Protein AF-A0A7X3U2N2-F1 (afdb_monomer_lite)

pLDDT: mean 91.54, std 10.05, range [44.81, 98.38]

Sequence (83 aa):
MITFDDIYHVGIIVPNMEDAMDELGRRFGCGWRDPSTATVRVRDEGGDRILSPRVTFCDKSTPIALELIEAIPGTVWHVGERS

Foldseek 3Di:
DDDQLNDQEAEDEDQDDVVCQVVVCVVQVFHKDDWDWDWDWDQDPVGIDIDTWTKIWTDPVHSHTYMYTYADPPDPSHDDDDD

Radius of gyration: 13.95 Å; chains: 1; bounding box: 31×24×38 Å

Secondary structure (DSSP, 8-state):
---GGG---EEEEES-HHHHHHHHHHHHT--BPPPEE--EEEEETTEEEEE--EEEEB-TT-SS-EEEEE--TTSTT---S--

Structure (mmCIF, N/CA/C/O backbone):
data_AF-A0A7X3U2N2-F1
#
_entry.id   AF-A0A7X3U2N2-F1
#
loop_
_atom_site.group_PDB
_atom_site.id
_atom_site.type_symbol
_atom_site.label_atom_id
_atom_site.label_alt_id
_atom_site.label_comp_id
_atom_site.label_asym_id
_atom_site.label_entity_id
_atom_site.label_seq_id
_atom_site.pdbx_PDB_ins_code
_atom_site.Cartn_x
_atom_site.Cartn_y
_atom_site.Cartn_z
_atom_site.occupancy
_atom_site.B_iso_or_equiv
_atom_site.auth_seq_id
_atom_site.auth_comp_id
_atom_site.auth_asym_id
_atom_site.auth_atom_id
_atom_site.pdbx_PDB_model_num
ATOM 1 N N . MET A 1 1 ? -8.908 13.212 -24.297 1.00 83.62 1 MET A N 1
ATOM 2 C CA . MET A 1 1 ? -9.448 11.851 -24.091 1.00 83.62 1 MET A CA 1
ATOM 3 C C . MET A 1 1 ? -8.555 11.203 -23.052 1.00 83.62 1 MET A C 1
ATOM 5 O O . MET A 1 1 ? -7.354 11.340 -23.215 1.00 83.62 1 MET A O 1
ATOM 9 N N . ILE A 1 2 ? -9.118 10.623 -21.989 1.00 89.50 2 ILE A N 1
ATOM 10 C CA . ILE A 1 2 ? -8.346 9.943 -20.933 1.00 89.50 2 ILE A CA 1
ATOM 11 C C . ILE A 1 2 ? -8.008 8.526 -21.412 1.00 89.50 2 ILE A C 1
ATOM 13 O O . ILE A 1 2 ? -8.857 7.857 -22.002 1.00 89.50 2 ILE A O 1
ATOM 17 N N . THR A 1 3 ? -6.776 8.103 -21.171 1.00 89.69 3 THR A N 1
ATOM 18 C CA . THR A 1 3 ? -6.181 6.808 -21.506 1.00 89.69 3 THR A CA 1
ATOM 19 C C . THR A 1 3 ? -5.751 6.074 -20.234 1.00 89.69 3 THR A C 1
ATOM 21 O O . THR A 1 3 ? -5.847 6.611 -19.132 1.00 89.69 3 THR A O 1
ATOM 24 N N . PHE A 1 4 ? -5.297 4.826 -20.365 1.00 83.75 4 PHE A N 1
ATOM 25 C CA . PHE A 1 4 ? -4.825 4.053 -19.213 1.00 83.75 4 PHE A CA 1
ATOM 26 C C . PHE A 1 4 ? -3.572 4.672 -18.570 1.00 83.75 4 PHE A C 1
ATOM 28 O O . PHE A 1 4 ? -3.447 4.660 -17.350 1.00 83.75 4 PHE A O 1
ATOM 35 N N . ASP A 1 5 ? -2.711 5.297 -19.376 1.00 84.75 5 ASP A N 1
ATOM 36 C CA . ASP A 1 5 ? -1.474 5.945 -18.920 1.00 84.75 5 ASP A CA 1
ATOM 37 C C . ASP A 1 5 ? -1.737 7.228 -18.109 1.00 84.75 5 ASP A C 1
ATOM 39 O O . ASP A 1 5 ? -0.849 7.724 -17.419 1.00 84.75 5 ASP A O 1
ATOM 43 N N . ASP A 1 6 ? -2.964 7.758 -18.155 1.00 88.00 6 ASP A N 1
ATOM 44 C CA . ASP A 1 6 ? -3.384 8.902 -17.341 1.00 88.00 6 ASP A CA 1
ATOM 45 C C . ASP A 1 6 ? -3.759 8.494 -15.897 1.00 88.00 6 ASP A C 1
ATOM 47 O O . ASP A 1 6 ? -4.028 9.358 -15.056 1.00 88.00 6 ASP A O 1
ATOM 51 N N . ILE A 1 7 ? -3.796 7.190 -15.579 1.00 88.62 7 ILE A N 1
ATOM 52 C CA . ILE A 1 7 ? -4.019 6.699 -14.213 1.00 88.62 7 ILE A CA 1
ATOM 53 C C . ILE A 1 7 ? -2.773 6.980 -13.369 1.00 88.62 7 ILE A C 1
ATOM 55 O O . ILE A 1 7 ? -1.711 6.410 -13.596 1.00 88.62 7 ILE A O 1
ATOM 59 N N . TYR A 1 8 ? -2.923 7.811 -12.334 1.00 88.50 8 TYR A N 1
ATOM 60 C CA . TYR A 1 8 ? -1.818 8.112 -11.421 1.00 88.50 8 TYR A CA 1
ATOM 61 C C . TYR A 1 8 ? -1.420 6.910 -10.547 1.00 88.50 8 TYR A C 1
ATOM 63 O O . TYR A 1 8 ? -0.230 6.663 -10.385 1.00 88.50 8 TYR A O 1
ATOM 71 N N . HIS A 1 9 ? -2.392 6.187 -9.973 1.00 93.31 9 HIS A N 1
ATOM 72 C CA . HIS A 1 9 ? -2.234 4.838 -9.408 1.00 93.31 9 HIS A CA 1
ATOM 73 C C . HIS A 1 9 ? -3.592 4.202 -9.066 1.00 93.31 9 HIS A C 1
ATOM 75 O O . HIS A 1 9 ? -4.617 4.883 -9.009 1.00 93.31 9 HIS A O 1
ATOM 81 N N . VAL A 1 10 ? -3.576 2.896 -8.791 1.00 93.94 10 VAL A N 1
ATOM 82 C CA . VAL A 1 10 ? -4.663 2.124 -8.180 1.00 93.94 10 VAL A CA 1
ATOM 83 C C . VAL A 1 10 ? -4.184 1.572 -6.839 1.00 93.94 10 VAL A C 1
ATOM 85 O O . VAL A 1 10 ? -3.208 0.827 -6.796 1.00 93.94 10 VAL A O 1
ATOM 88 N N . GLY A 1 11 ? -4.881 1.927 -5.758 1.00 95.12 11 GLY A N 1
ATOM 89 C CA . GLY A 1 11 ? -4.612 1.421 -4.411 1.00 95.12 11 GLY A CA 1
ATOM 90 C C . GLY A 1 11 ? -5.343 0.113 -4.112 1.00 95.12 11 GLY A C 1
ATOM 91 O O . GLY A 1 11 ? -6.535 -0.015 -4.395 1.00 95.12 11 GLY A O 1
ATOM 92 N N . ILE A 1 12 ? -4.637 -0.850 -3.519 1.00 95.69 12 ILE A N 1
ATOM 93 C CA . ILE A 1 12 ? -5.164 -2.158 -3.116 1.00 95.69 12 ILE A CA 1
ATOM 94 C C . ILE A 1 12 ? -4.866 -2.370 -1.628 1.00 95.69 12 ILE A C 1
ATOM 96 O O . ILE A 1 12 ? -3.709 -2.334 -1.211 1.00 95.69 12 ILE A O 1
ATOM 100 N N . ILE A 1 13 ? -5.909 -2.619 -0.829 1.00 96.25 13 ILE A N 1
ATOM 101 C CA . ILE A 1 13 ? -5.742 -3.041 0.567 1.00 96.25 13 ILE A CA 1
ATOM 102 C C . ILE A 1 13 ? -5.332 -4.516 0.586 1.00 96.25 13 ILE A C 1
ATOM 104 O O . ILE A 1 13 ? -6.030 -5.352 0.011 1.00 96.25 13 ILE A O 1
ATOM 108 N N . VAL A 1 14 ? -4.222 -4.838 1.247 1.00 96.69 14 VAL A N 1
ATOM 109 C CA . VAL A 1 14 ? -3.645 -6.190 1.277 1.00 96.69 14 VAL A CA 1
ATOM 110 C C . VAL A 1 14 ? -3.466 -6.692 2.712 1.00 96.69 14 VAL A C 1
ATOM 112 O O . VAL A 1 14 ? -3.187 -5.892 3.604 1.00 96.69 14 VAL A O 1
ATOM 115 N N . PRO A 1 15 ? -3.628 -8.002 2.975 1.00 95.38 15 PRO A N 1
ATOM 116 C CA . PRO A 1 15 ? -3.545 -8.545 4.334 1.00 95.38 15 PRO A CA 1
ATOM 117 C C . PRO A 1 15 ? -2.120 -8.565 4.888 1.00 95.38 15 PRO A C 1
ATOM 119 O O . PRO A 1 15 ? -1.935 -8.385 6.088 1.00 95.38 15 PRO A O 1
ATOM 122 N N . ASN A 1 16 ? -1.136 -8.788 4.019 1.00 96.25 16 ASN A N 1
ATOM 123 C CA . ASN A 1 16 ? 0.278 -8.756 4.345 1.00 96.25 16 ASN A CA 1
ATOM 124 C C . ASN A 1 16 ? 1.041 -8.091 3.195 1.00 96.25 16 ASN A C 1
ATOM 126 O O . ASN A 1 16 ? 0.801 -8.404 2.026 1.00 96.25 16 ASN A O 1
ATOM 130 N N . MET A 1 17 ? 1.921 -7.149 3.532 1.00 97.75 17 MET A N 1
ATOM 131 C CA . MET A 1 17 ? 2.667 -6.360 2.553 1.00 97.75 17 MET A CA 1
ATOM 132 C C . MET A 1 17 ? 3.620 -7.226 1.722 1.00 97.75 17 MET A C 1
ATOM 134 O O . MET A 1 17 ? 3.619 -7.143 0.497 1.00 97.75 17 MET A O 1
ATOM 138 N N . GLU A 1 18 ? 4.423 -8.058 2.379 1.00 98.12 18 GLU A N 1
ATOM 139 C CA . GLU A 1 18 ? 5.466 -8.859 1.741 1.00 98.12 18 GLU A CA 1
ATOM 140 C C . GLU A 1 18 ? 4.881 -9.908 0.788 1.00 98.12 18 GLU A C 1
ATOM 142 O O . GLU A 1 18 ? 5.295 -9.981 -0.371 1.00 98.12 18 GLU A O 1
ATOM 147 N N . ASP A 1 19 ? 3.875 -10.659 1.241 1.00 98.06 19 ASP A N 1
ATOM 148 C CA . ASP A 1 19 ? 3.192 -11.676 0.437 1.00 98.06 19 ASP A CA 1
ATOM 149 C C . ASP A 1 19 ? 2.530 -11.052 -0.800 1.00 98.06 19 ASP A C 1
ATOM 151 O O . ASP A 1 19 ? 2.602 -11.594 -1.905 1.00 98.06 19 ASP A O 1
ATOM 155 N N . ALA A 1 20 ? 1.913 -9.876 -0.638 1.00 97.44 20 ALA A N 1
ATOM 156 C CA . ALA A 1 20 ? 1.281 -9.171 -1.745 1.00 97.44 20 ALA A CA 1
ATOM 157 C C . ALA A 1 20 ? 2.303 -8.604 -2.738 1.00 97.44 20 ALA A C 1
ATOM 159 O O . ALA A 1 20 ? 2.070 -8.668 -3.946 1.00 97.44 20 ALA A O 1
ATOM 160 N N . MET A 1 21 ? 3.432 -8.075 -2.257 1.00 97.94 21 MET A N 1
ATOM 161 C CA . MET A 1 21 ? 4.526 -7.638 -3.125 1.00 97.94 21 MET A CA 1
ATOM 162 C C . MET A 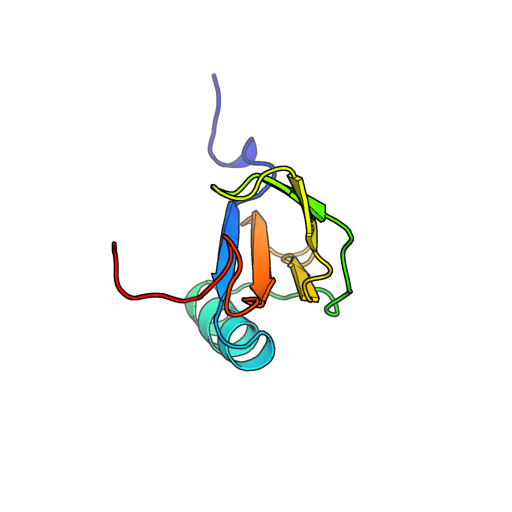1 21 ? 5.062 -8.807 -3.963 1.00 97.94 21 MET A C 1
ATOM 164 O O . MET A 1 21 ? 5.232 -8.645 -5.174 1.00 97.94 21 MET A O 1
ATOM 168 N N . ASP A 1 22 ? 5.278 -9.981 -3.362 1.00 98.19 22 ASP A N 1
ATOM 169 C CA . ASP A 1 22 ? 5.733 -11.175 -4.087 1.00 98.19 22 ASP A CA 1
ATOM 170 C C . ASP A 1 22 ? 4.687 -11.656 -5.107 1.00 98.19 22 ASP A C 1
ATOM 172 O O . ASP A 1 22 ? 4.971 -11.800 -6.301 1.00 98.19 22 ASP A O 1
ATOM 176 N N . GLU A 1 23 ? 3.439 -11.844 -4.672 1.00 97.50 23 GLU A N 1
ATOM 177 C CA . GLU A 1 23 ? 2.386 -12.369 -5.535 1.00 97.50 23 GLU A CA 1
ATOM 178 C C . GLU A 1 23 ? 2.063 -11.428 -6.701 1.00 97.50 23 GLU A C 1
ATOM 180 O O . GLU A 1 23 ? 2.052 -11.855 -7.863 1.00 97.50 23 GLU A O 1
ATOM 185 N N . LEU A 1 24 ? 1.772 -10.160 -6.406 1.00 95.81 24 LEU A N 1
ATOM 186 C CA . LEU A 1 24 ? 1.362 -9.185 -7.415 1.00 95.81 24 LEU A CA 1
ATOM 187 C C . LEU A 1 24 ? 2.554 -8.788 -8.290 1.00 95.81 24 LEU A C 1
ATOM 189 O O . LEU A 1 24 ? 2.384 -8.668 -9.503 1.00 95.81 24 LEU A O 1
ATOM 193 N N . GLY A 1 25 ? 3.757 -8.703 -7.710 1.00 95.56 25 GLY A N 1
ATOM 194 C CA . GLY A 1 25 ? 5.008 -8.517 -8.447 1.00 95.56 25 GLY A CA 1
ATOM 195 C C . GLY A 1 25 ? 5.200 -9.590 -9.513 1.00 95.56 25 GLY A C 1
ATOM 196 O O . GLY A 1 25 ? 5.340 -9.290 -10.700 1.00 95.56 25 GLY A O 1
ATOM 197 N N . ARG A 1 26 ? 5.096 -10.863 -9.119 1.00 96.62 26 ARG A N 1
ATOM 198 C CA . ARG A 1 26 ? 5.227 -12.002 -10.036 1.00 96.62 26 ARG A CA 1
ATOM 199 C C . ARG A 1 26 ? 4.110 -12.066 -11.080 1.00 96.62 26 ARG A C 1
ATOM 201 O O . ARG A 1 26 ? 4.377 -12.423 -12.225 1.00 96.62 26 ARG A O 1
ATOM 208 N N . ARG A 1 27 ? 2.859 -11.778 -10.706 1.00 95.38 27 ARG A N 1
ATOM 209 C CA . ARG A 1 27 ? 1.701 -11.888 -11.617 1.00 95.38 27 ARG A CA 1
ATOM 210 C C . ARG A 1 27 ? 1.623 -10.751 -12.631 1.00 95.38 27 ARG A C 1
ATOM 212 O O . ARG A 1 27 ? 1.207 -10.996 -13.761 1.00 95.38 27 ARG A O 1
ATOM 219 N N . PHE A 1 28 ? 1.996 -9.538 -12.234 1.00 92.31 28 PHE A N 1
ATOM 220 C CA . PHE A 1 28 ? 1.887 -8.346 -13.077 1.00 92.31 28 PHE A CA 1
ATOM 221 C C . PHE A 1 28 ? 3.224 -7.870 -13.647 1.00 92.31 28 PHE A C 1
ATOM 223 O O . PHE A 1 28 ? 3.240 -6.922 -14.428 1.00 92.31 28 PHE A O 1
ATOM 230 N N . GLY A 1 29 ? 4.330 -8.533 -13.301 1.00 92.75 29 GLY A N 1
ATOM 231 C CA . GLY A 1 29 ? 5.659 -8.166 -13.780 1.00 92.75 29 GLY A CA 1
ATOM 232 C C . GLY A 1 29 ? 6.091 -6.786 -13.287 1.00 92.75 29 GLY A C 1
ATOM 233 O O . GLY A 1 29 ? 6.714 -6.045 -14.044 1.00 92.75 29 GLY A O 1
ATOM 234 N N . CYS A 1 30 ? 5.724 -6.428 -12.054 1.00 92.56 30 CYS A N 1
ATOM 235 C CA . CYS A 1 30 ? 6.080 -5.153 -11.441 1.00 92.56 30 CYS A CA 1
ATOM 236 C C . CYS A 1 30 ? 7.151 -5.311 -10.361 1.00 92.56 30 CYS A C 1
ATOM 238 O O . CYS A 1 30 ? 7.212 -6.318 -9.654 1.00 92.56 30 CYS A O 1
ATOM 240 N N . GLY A 1 31 ? 7.989 -4.285 -10.239 1.00 95.00 31 GLY A N 1
ATOM 241 C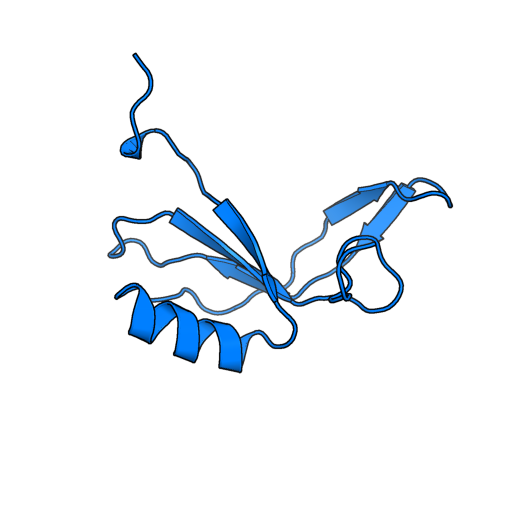 CA . GLY A 1 31 ? 8.873 -4.097 -9.096 1.00 95.00 31 GLY A CA 1
ATOM 242 C C . GLY A 1 31 ? 8.291 -3.078 -8.121 1.00 95.00 31 GLY A C 1
ATOM 243 O O . GLY A 1 31 ? 7.380 -2.316 -8.460 1.00 95.00 31 GLY A O 1
ATOM 244 N N . TRP A 1 32 ? 8.812 -3.059 -6.898 1.00 97.25 32 TRP A N 1
ATOM 245 C CA . TRP A 1 32 ? 8.283 -2.253 -5.800 1.00 97.25 32 TRP A CA 1
ATOM 246 C C . TRP A 1 32 ? 9.346 -1.336 -5.214 1.00 97.25 32 TRP A C 1
ATOM 248 O O . TRP A 1 32 ? 10.535 -1.652 -5.204 1.00 97.25 32 TRP A O 1
ATOM 258 N N . ARG A 1 33 ? 8.899 -0.208 -4.665 1.00 97.75 33 ARG A N 1
ATOM 259 C CA . ARG A 1 33 ? 9.715 0.586 -3.744 1.00 97.75 33 ARG A CA 1
ATOM 260 C C . ARG A 1 33 ? 9.761 -0.081 -2.367 1.00 97.75 33 ARG A C 1
ATOM 262 O O . ARG A 1 33 ? 8.903 -0.902 -2.036 1.00 97.75 33 ARG A O 1
ATOM 269 N N . ASP A 1 34 ? 10.725 0.323 -1.545 1.00 97.88 34 ASP A N 1
ATOM 270 C CA . ASP A 1 34 ? 10.732 -0.071 -0.136 1.00 97.88 34 ASP A CA 1
ATOM 271 C C . ASP A 1 34 ? 9.443 0.418 0.548 1.00 97.88 34 ASP A C 1
ATOM 273 O O . ASP A 1 34 ? 9.075 1.592 0.386 1.00 97.88 34 ASP A O 1
ATOM 277 N N . PRO A 1 35 ? 8.741 -0.447 1.304 1.00 98.19 35 PRO A N 1
ATOM 278 C CA . PRO A 1 35 ? 7.567 -0.030 2.050 1.00 98.19 35 PRO A CA 1
ATOM 279 C C . PRO A 1 35 ? 7.890 1.079 3.052 1.00 98.19 35 PRO A C 1
ATOM 281 O O . PRO A 1 35 ? 8.938 1.090 3.696 1.00 98.19 35 PRO A O 1
ATOM 284 N N . SER A 1 36 ? 6.944 1.994 3.228 1.00 98.19 36 SER A N 1
ATOM 285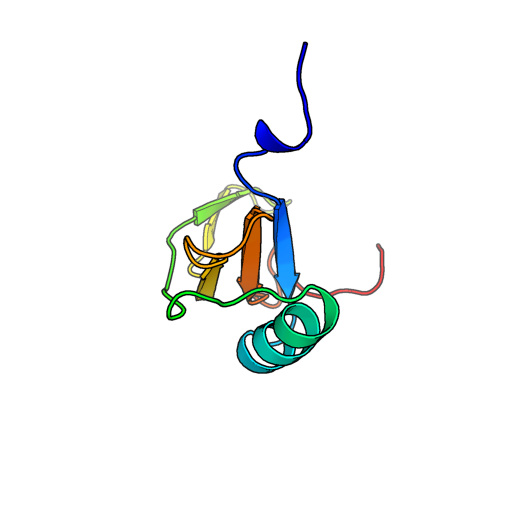 C CA . SER A 1 36 ? 7.041 3.119 4.158 1.00 98.19 36 SER A CA 1
ATOM 286 C C . SER A 1 36 ? 5.747 3.272 4.950 1.00 98.19 36 SER A C 1
ATOM 288 O O . SER A 1 36 ? 4.711 2.742 4.558 1.00 98.19 36 SER A O 1
ATOM 290 N N . THR A 1 37 ? 5.782 3.987 6.070 1.00 98.19 37 THR A N 1
ATOM 291 C CA . THR A 1 37 ? 4.567 4.291 6.836 1.00 98.19 37 THR A CA 1
ATOM 292 C C . THR A 1 37 ? 3.968 5.607 6.354 1.00 98.19 37 THR A C 1
ATOM 294 O O . THR A 1 37 ? 4.650 6.633 6.349 1.00 98.19 37 THR A O 1
ATOM 297 N N . ALA A 1 38 ? 2.691 5.591 5.980 1.00 96.62 38 ALA A N 1
ATOM 298 C CA . ALA A 1 38 ? 1.939 6.797 5.640 1.00 96.62 38 ALA A CA 1
ATOM 299 C C . ALA A 1 38 ? 1.189 7.352 6.861 1.00 96.62 38 ALA A C 1
ATOM 301 O O . ALA A 1 38 ? 1.020 6.666 7.863 1.00 96.62 38 ALA A O 1
ATOM 302 N N . THR A 1 39 ? 0.688 8.583 6.758 1.00 97.44 39 THR A N 1
ATOM 303 C CA . THR A 1 39 ? -0.278 9.155 7.707 1.00 97.44 39 THR A CA 1
ATOM 304 C C . THR A 1 39 ? -1.499 9.589 6.918 1.00 97.44 39 THR A C 1
ATOM 306 O O . THR A 1 39 ? -1.412 10.532 6.130 1.00 97.44 39 THR A O 1
ATOM 309 N N . VAL A 1 40 ? -2.631 8.911 7.111 1.00 95.50 40 VAL A N 1
ATOM 310 C CA . VAL A 1 40 ? -3.844 9.149 6.318 1.00 95.50 40 VAL A CA 1
ATOM 311 C C . VAL A 1 40 ? -5.036 9.433 7.215 1.00 95.50 40 VAL A C 1
ATOM 313 O O . VAL A 1 40 ? -5.279 8.727 8.189 1.00 95.50 40 VAL A O 1
ATOM 316 N N . ARG A 1 41 ? -5.805 10.469 6.873 1.00 96.19 41 ARG A N 1
ATOM 317 C CA . ARG A 1 41 ? -7.104 10.735 7.492 1.00 96.19 41 ARG A CA 1
ATOM 318 C C . ARG A 1 41 ? -8.180 9.952 6.753 1.00 96.19 41 ARG A C 1
ATOM 320 O O . ARG A 1 41 ? -8.380 10.167 5.562 1.00 96.19 41 ARG A O 1
ATOM 327 N N . VAL A 1 42 ? -8.891 9.100 7.475 1.00 93.50 42 VAL A N 1
ATOM 328 C CA . VAL A 1 42 ? -10.046 8.348 6.977 1.00 93.50 42 VAL A CA 1
ATOM 329 C C . VAL A 1 42 ? -11.296 8.741 7.753 1.00 93.50 42 VAL A C 1
ATOM 331 O O . VAL A 1 42 ? -11.201 9.256 8.868 1.00 93.50 42 VAL A O 1
ATOM 334 N N . ARG A 1 43 ? -12.465 8.485 7.169 1.00 92.25 43 ARG A N 1
ATOM 335 C CA . ARG A 1 43 ? -13.757 8.637 7.836 1.00 92.25 43 ARG A CA 1
ATOM 336 C C . ARG A 1 43 ? -14.468 7.295 7.861 1.00 92.25 43 ARG A C 1
ATOM 338 O O . ARG A 1 43 ? -14.607 6.671 6.813 1.00 92.25 43 ARG A O 1
ATOM 345 N N . ASP A 1 44 ? -14.913 6.888 9.040 1.00 87.56 44 ASP A N 1
ATOM 346 C CA . ASP A 1 44 ? -15.752 5.712 9.262 1.00 87.56 44 ASP A CA 1
ATOM 347 C C . ASP A 1 44 ? -17.062 6.110 9.967 1.00 87.56 44 ASP A C 1
ATOM 349 O O . ASP A 1 44 ? -17.344 7.300 10.142 1.00 87.56 44 ASP A O 1
ATOM 353 N N . GLU A 1 45 ? -17.893 5.134 10.339 1.00 88.31 45 GLU A N 1
ATOM 354 C CA . GLU A 1 45 ? -19.152 5.387 11.060 1.00 88.31 45 GLU A CA 1
ATOM 355 C C . GLU A 1 45 ? -18.938 6.096 12.411 1.00 88.31 45 GLU A C 1
ATOM 357 O O . GLU A 1 45 ? -19.817 6.816 12.880 1.00 88.31 45 GLU A O 1
ATOM 362 N N . GLY A 1 46 ? -17.759 5.933 13.022 1.00 88.00 46 GLY A N 1
ATOM 363 C CA . GLY A 1 46 ? -17.342 6.602 14.254 1.00 88.00 46 GLY A CA 1
ATOM 364 C C . GLY A 1 46 ? -16.745 7.998 14.039 1.00 88.00 46 GLY A C 1
ATOM 365 O O . GLY A 1 46 ? -16.411 8.670 15.016 1.00 88.00 46 GLY A O 1
ATOM 366 N N . GLY A 1 47 ? -16.624 8.457 12.790 1.00 93.69 47 GLY A N 1
ATOM 367 C CA . GLY A 1 47 ? -16.119 9.778 12.426 1.00 93.69 47 GLY A CA 1
ATOM 368 C C . GLY A 1 47 ? -14.711 9.759 11.829 1.00 93.69 47 GLY A C 1
ATOM 369 O O . GLY A 1 47 ? -14.286 8.797 11.192 1.00 93.69 47 GLY A O 1
ATOM 370 N N . ASP A 1 48 ? -13.992 10.875 11.972 1.00 95.62 48 ASP A N 1
ATOM 371 C CA . ASP A 1 48 ? -12.656 11.028 11.392 1.00 95.62 48 ASP A CA 1
ATOM 372 C C . ASP A 1 48 ? -11.580 10.384 12.268 1.00 95.62 48 ASP A C 1
ATOM 374 O O . ASP A 1 48 ? -11.500 10.641 13.471 1.00 95.62 48 ASP A O 1
ATOM 378 N N . ARG A 1 49 ? -10.695 9.606 11.644 1.00 93.69 49 ARG A N 1
ATOM 379 C CA . ARG A 1 49 ? -9.573 8.927 12.299 1.00 93.69 49 ARG A CA 1
ATOM 380 C C . ARG A 1 49 ? -8.296 9.114 11.489 1.00 93.69 49 ARG A C 1
ATOM 382 O O . ARG A 1 49 ? -8.336 9.218 10.265 1.00 93.69 49 ARG A O 1
ATOM 389 N N . ILE A 1 50 ? -7.157 9.155 12.174 1.00 96.62 50 ILE A N 1
ATOM 390 C CA . ILE A 1 50 ? -5.837 9.114 11.537 1.00 96.62 50 ILE A CA 1
ATOM 391 C C . ILE A 1 50 ? -5.321 7.680 11.610 1.00 96.62 50 ILE A C 1
ATOM 393 O O . ILE A 1 50 ? -5.281 7.095 12.691 1.00 96.62 50 ILE A O 1
ATOM 397 N N . LEU A 1 51 ? -4.941 7.131 10.462 1.00 96.00 51 LEU A N 1
ATOM 398 C CA . LEU A 1 51 ? -4.326 5.820 10.317 1.00 96.00 51 LEU A CA 1
ATOM 399 C C . LEU A 1 51 ? -2.865 5.959 9.895 1.00 96.00 51 LEU A C 1
ATOM 401 O O . LEU A 1 51 ? -2.493 6.926 9.224 1.00 96.00 51 LEU A O 1
ATOM 405 N N . SER A 1 52 ? -2.070 4.948 10.242 1.00 97.19 52 SER A N 1
ATOM 406 C CA . SER A 1 52 ? -0.661 4.857 9.857 1.00 97.19 52 SER A CA 1
ATOM 407 C C . SER A 1 52 ? -0.327 3.517 9.195 1.00 97.19 52 SER A C 1
ATOM 409 O O . SER A 1 52 ? 0.375 2.705 9.800 1.00 97.19 52 SER A O 1
ATOM 411 N N . PRO A 1 53 ? -0.863 3.231 7.993 1.00 97.06 53 PRO A N 1
ATOM 412 C CA . PRO A 1 53 ? -0.596 1.969 7.311 1.00 97.06 53 PRO A CA 1
ATOM 413 C C . PRO A 1 53 ? 0.827 1.920 6.757 1.00 97.06 53 PRO A C 1
ATOM 415 O O . PRO A 1 53 ? 1.430 2.954 6.441 1.00 97.06 53 PRO A O 1
ATOM 418 N N . ARG A 1 54 ? 1.329 0.699 6.562 1.00 98.38 54 ARG A N 1
ATOM 419 C CA . ARG A 1 54 ? 2.457 0.458 5.663 1.00 98.38 54 ARG A CA 1
ATOM 420 C C . ARG A 1 54 ? 1.951 0.533 4.230 1.00 98.38 54 ARG A C 1
ATOM 422 O O . ARG A 1 54 ? 0.935 -0.074 3.902 1.00 98.38 54 ARG A O 1
ATOM 429 N N . VAL A 1 55 ? 2.657 1.275 3.390 1.00 98.25 55 VAL A N 1
ATOM 430 C CA . VAL A 1 55 ? 2.336 1.450 1.977 1.00 98.25 55 VAL A CA 1
ATOM 431 C C . VAL A 1 55 ? 3.570 1.241 1.117 1.00 98.25 55 VAL A C 1
ATOM 433 O O . VAL A 1 55 ? 4.686 1.588 1.513 1.00 98.25 55 VAL A O 1
ATOM 436 N N . THR A 1 56 ? 3.372 0.718 -0.084 1.00 98.38 56 THR A N 1
ATOM 437 C CA . THR A 1 56 ? 4.377 0.771 -1.146 1.00 98.38 56 THR A CA 1
ATOM 438 C C . THR A 1 56 ? 3.706 1.040 -2.481 1.00 98.38 56 THR A C 1
ATOM 440 O O . THR A 1 56 ? 2.503 0.868 -2.636 1.00 98.38 56 THR A O 1
ATOM 443 N N . PHE A 1 57 ? 4.499 1.452 -3.457 1.00 97.62 57 PHE A N 1
ATOM 444 C CA . PHE A 1 57 ? 4.054 1.646 -4.824 1.00 97.62 57 PHE A CA 1
ATOM 445 C C . PHE A 1 57 ? 4.985 0.901 -5.762 1.00 97.62 57 PHE A C 1
ATOM 447 O O . PHE A 1 57 ? 6.151 0.659 -5.421 1.00 97.62 57 PHE A O 1
ATOM 454 N N . CYS A 1 58 ? 4.502 0.646 -6.973 1.00 96.06 58 CYS A N 1
ATOM 455 C CA . CYS A 1 58 ? 5.370 0.213 -8.051 1.00 96.06 58 CYS A CA 1
ATOM 456 C C . CYS A 1 58 ? 6.572 1.159 -8.214 1.00 96.06 58 CYS A C 1
ATOM 458 O O . CYS A 1 58 ? 6.502 2.371 -7.959 1.00 96.06 58 CYS A O 1
ATOM 460 N N . ASP A 1 59 ? 7.702 0.584 -8.608 1.00 94.31 59 ASP A N 1
ATOM 461 C CA . ASP A 1 59 ? 8.879 1.355 -8.978 1.00 94.31 59 ASP A CA 1
ATOM 462 C C . ASP A 1 59 ? 8.694 2.072 -10.327 1.00 94.31 59 ASP A C 1
ATOM 464 O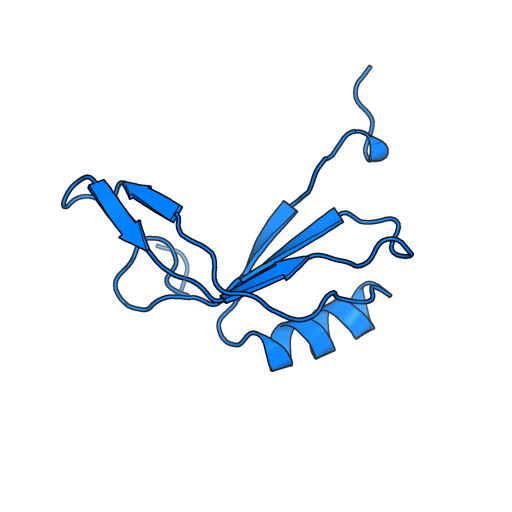 O . ASP A 1 59 ? 7.739 1.848 -11.069 1.00 94.31 59 ASP A O 1
ATOM 468 N N . LYS A 1 60 ? 9.642 2.951 -10.665 1.00 86.69 60 LYS A N 1
ATOM 469 C CA . LYS A 1 60 ? 9.586 3.755 -11.898 1.00 86.69 60 LYS A CA 1
ATOM 470 C C . LYS A 1 60 ? 9.767 2.942 -13.183 1.00 86.69 60 LYS A C 1
ATOM 472 O O . LYS A 1 60 ? 9.571 3.493 -14.260 1.00 86.69 60 LYS A O 1
ATOM 477 N N . SER A 1 61 ? 10.223 1.694 -13.084 1.00 86.12 61 SER A N 1
ATOM 478 C CA . SER A 1 61 ? 10.432 0.828 -14.247 1.00 86.12 61 SER A CA 1
ATOM 479 C C . SER A 1 61 ? 9.165 0.072 -14.645 1.00 86.12 61 SER A C 1
ATOM 481 O O . SER A 1 61 ? 9.099 -0.501 -15.731 1.00 86.12 61 SER A O 1
ATOM 483 N N . THR A 1 62 ? 8.145 0.111 -13.789 1.00 83.69 62 THR A N 1
ATOM 484 C CA . THR A 1 62 ? 6.875 -0.572 -13.989 1.00 83.69 62 THR A CA 1
ATOM 485 C C . THR A 1 62 ? 5.887 0.327 -14.756 1.00 83.69 62 THR A C 1
ATOM 487 O O . THR A 1 62 ? 5.666 1.466 -14.346 1.00 83.69 62 THR A O 1
ATOM 490 N N . PRO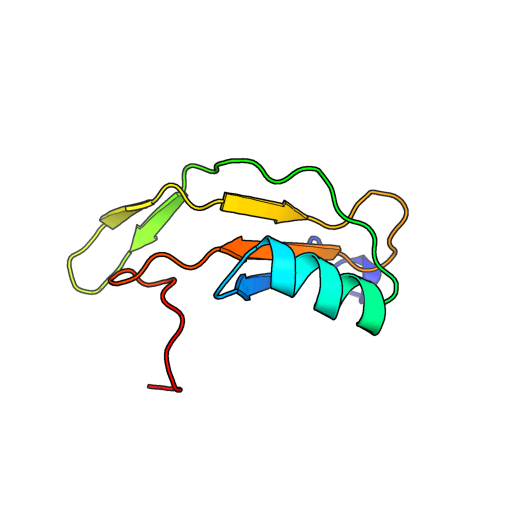 A 1 63 ? 5.250 -0.157 -15.843 1.00 83.75 63 PRO A N 1
ATOM 491 C CA . PRO A 1 63 ? 4.311 0.637 -16.646 1.00 83.75 63 PRO A CA 1
ATOM 492 C C . PRO A 1 63 ? 2.917 0.774 -16.014 1.00 83.75 63 PRO A C 1
ATOM 494 O O . PRO A 1 63 ? 2.147 1.645 -16.401 1.00 83.75 63 PRO A O 1
ATOM 497 N N . ILE A 1 64 ? 2.578 -0.090 -15.055 1.00 86.06 64 ILE A N 1
ATOM 498 C CA . ILE A 1 64 ? 1.361 0.021 -14.248 1.00 86.06 64 ILE A CA 1
ATOM 499 C C . ILE A 1 64 ? 1.648 0.799 -12.964 1.00 86.06 64 ILE A C 1
ATOM 501 O O . ILE A 1 64 ? 2.709 0.659 -12.359 1.00 86.06 64 ILE A O 1
ATOM 505 N N . ALA A 1 65 ? 0.672 1.576 -12.509 1.00 90.50 65 ALA A N 1
ATOM 506 C CA . ALA A 1 65 ? 0.777 2.329 -11.271 1.00 90.50 65 ALA A CA 1
ATOM 507 C C . ALA A 1 65 ? -0.079 1.671 -10.180 1.00 90.50 65 ALA A C 1
ATOM 509 O O . ALA A 1 65 ? -1.265 1.967 -10.053 1.00 90.50 65 ALA A O 1
ATOM 510 N N . LEU A 1 66 ? 0.503 0.750 -9.405 1.00 95.38 66 LEU A N 1
ATOM 511 C CA . LEU A 1 66 ? -0.158 0.166 -8.230 1.00 95.38 66 LEU A CA 1
ATOM 512 C C . LEU A 1 66 ? 0.398 0.753 -6.931 1.00 95.38 66 LEU A C 1
ATOM 514 O O . LEU A 1 66 ? 1.594 1.032 -6.824 1.00 95.38 66 LEU A O 1
ATOM 518 N N . GLU A 1 67 ? -0.479 0.880 -5.942 1.00 97.44 67 GLU A N 1
ATOM 519 C CA . GLU A 1 67 ? -0.169 1.120 -4.535 1.00 97.44 67 GLU A CA 1
ATOM 520 C C . GLU A 1 67 ? -0.717 -0.049 -3.712 1.00 97.44 67 GLU A C 1
ATOM 522 O O . GLU A 1 67 ? -1.868 -0.451 -3.884 1.00 97.44 67 GLU A O 1
ATOM 527 N N . LEU A 1 68 ? 0.093 -0.592 -2.809 1.00 97.69 68 LEU A N 1
ATOM 528 C CA . LEU A 1 68 ? -0.358 -1.546 -1.803 1.00 97.69 68 LEU A CA 1
ATOM 529 C C . LEU A 1 68 ? -0.447 -0.838 -0.462 1.00 97.69 68 LEU A C 1
ATOM 531 O O . LEU A 1 68 ? 0.465 -0.101 -0.089 1.00 97.69 68 LEU A O 1
ATOM 535 N N . ILE A 1 69 ? -1.527 -1.096 0.266 1.00 97.81 69 ILE A N 1
ATOM 536 C CA . ILE A 1 69 ? -1.788 -0.546 1.593 1.00 97.81 69 ILE A CA 1
ATOM 537 C C . ILE A 1 69 ? -2.039 -1.735 2.517 1.00 97.81 69 ILE A C 1
ATOM 539 O O . ILE A 1 69 ? -3.016 -2.464 2.346 1.00 97.81 69 ILE A O 1
ATOM 543 N N . GLU A 1 70 ? -1.151 -1.96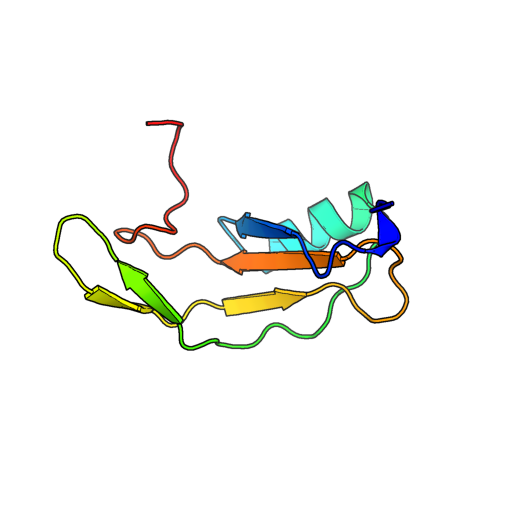3 3.480 1.00 97.75 70 GLU A N 1
ATOM 544 C CA . GLU A 1 70 ? -1.320 -3.056 4.435 1.00 97.75 70 GLU A CA 1
ATOM 545 C C . GLU A 1 70 ? -2.517 -2.769 5.341 1.00 97.75 70 GLU A C 1
ATOM 547 O O . GLU A 1 70 ? -2.663 -1.674 5.897 1.00 97.75 70 GLU A O 1
ATOM 552 N N . ALA A 1 71 ? -3.393 -3.759 5.452 1.00 96.31 71 ALA A N 1
ATOM 553 C CA . ALA A 1 71 ? -4.639 -3.624 6.165 1.00 96.31 71 ALA A CA 1
ATOM 554 C C . ALA A 1 71 ? -4.424 -3.345 7.651 1.00 96.31 71 ALA A C 1
ATOM 556 O O . ALA A 1 71 ? -3.534 -3.894 8.299 1.00 96.31 71 ALA A O 1
ATOM 557 N N . ILE A 1 72 ? -5.322 -2.542 8.215 1.00 94.50 72 ILE A N 1
ATOM 558 C CA . ILE A 1 72 ? -5.373 -2.275 9.649 1.00 94.50 72 ILE A CA 1
ATOM 559 C C . ILE A 1 72 ? -6.698 -2.835 10.178 1.00 94.50 72 ILE A C 1
ATOM 561 O O . ILE A 1 72 ? -7.756 -2.249 9.910 1.00 94.50 72 ILE A O 1
ATOM 565 N N . PRO A 1 73 ? -6.674 -3.958 10.923 1.00 90.81 73 PRO A N 1
ATOM 566 C CA . PRO A 1 73 ? -7.873 -4.541 11.515 1.00 90.81 73 PRO A CA 1
ATOM 567 C C . PRO A 1 73 ? -8.677 -3.526 12.339 1.00 90.81 73 PRO A C 1
ATOM 569 O O . PRO A 1 73 ? -8.114 -2.730 13.090 1.00 90.81 73 PRO A O 1
ATOM 572 N N . GLY A 1 74 ? -10.006 -3.554 12.203 1.00 88.81 74 GLY A N 1
ATOM 573 C CA . GLY A 1 74 ? -10.904 -2.639 12.923 1.00 88.81 74 GLY A CA 1
ATOM 574 C C . GLY A 1 74 ? -10.950 -1.204 12.374 1.00 88.81 74 GLY A C 1
ATOM 575 O O . GLY A 1 74 ? -11.370 -0.285 13.081 1.00 88.81 74 GLY A O 1
ATOM 576 N N . THR A 1 75 ? -10.507 -0.993 11.133 1.00 91.25 75 THR A N 1
ATOM 577 C CA . THR A 1 75 ? -10.600 0.291 10.417 1.00 91.25 75 THR A CA 1
ATOM 578 C C . THR A 1 75 ? -11.327 0.109 9.088 1.00 91.25 75 THR A C 1
ATOM 580 O O . THR A 1 75 ? -11.619 -1.014 8.697 1.00 91.25 75 THR A O 1
ATOM 583 N N . VAL A 1 76 ? -11.581 1.185 8.340 1.00 90.88 76 VAL A N 1
ATOM 584 C CA . VAL A 1 76 ? -12.136 1.096 6.970 1.00 90.88 76 VAL A CA 1
ATOM 585 C C . VAL A 1 76 ? -11.226 0.371 5.977 1.00 90.88 76 VAL A C 1
ATOM 587 O O . VAL A 1 76 ? -11.684 -0.030 4.914 1.00 90.88 76 VAL A O 1
ATOM 590 N N . TRP A 1 77 ? -9.954 0.180 6.321 1.00 91.75 77 TRP A N 1
ATOM 591 C CA . TRP A 1 77 ? -8.976 -0.568 5.536 1.00 91.75 77 TRP A CA 1
ATOM 592 C C . TRP A 1 77 ? -8.639 -1.899 6.206 1.00 91.75 77 TRP A C 1
ATOM 594 O O . TRP A 1 77 ? -7.477 -2.271 6.330 1.00 91.75 77 TRP A O 1
ATOM 604 N N . HIS A 1 78 ? -9.655 -2.610 6.685 1.00 88.69 78 HIS A N 1
ATOM 605 C CA . HIS A 1 78 ? -9.514 -4.003 7.095 1.00 88.69 78 HIS A CA 1
ATOM 606 C C . HIS A 1 78 ? -9.620 -4.923 5.869 1.00 88.69 78 HIS A C 1
ATOM 608 O O . HIS A 1 78 ? -10.323 -4.606 4.910 1.00 88.69 78 HIS A O 1
ATOM 614 N N . VAL A 1 79 ? -8.958 -6.084 5.905 1.00 77.06 79 VAL A N 1
ATOM 615 C CA . VAL A 1 79 ? -9.286 -7.174 4.976 1.00 77.06 79 VAL A CA 1
ATOM 616 C C . VAL A 1 79 ? -10.506 -7.894 5.535 1.00 77.06 79 VAL A C 1
ATOM 618 O O . VAL A 1 79 ? -10.452 -8.424 6.643 1.00 77.06 79 VAL A O 1
ATOM 621 N N . GLY A 1 80 ? -11.608 -7.878 4.793 1.00 62.47 80 GLY A N 1
ATOM 622 C CA . GLY A 1 80 ? -12.843 -8.581 5.135 1.00 62.47 80 GLY A CA 1
ATOM 623 C C . GLY A 1 80 ? -13.379 -9.371 3.945 1.00 62.47 80 GLY A C 1
ATOM 624 O O . GLY A 1 80 ? -13.060 -9.071 2.792 1.00 62.47 80 GLY A O 1
ATOM 625 N N . GLU A 1 81 ? -14.209 -10.379 4.218 1.00 53.56 81 GLU A N 1
ATOM 626 C CA . GLU A 1 81 ? -15.146 -10.881 3.210 1.00 53.56 81 GLU A CA 1
ATOM 627 C C . GLU A 1 81 ? -16.103 -9.737 2.847 1.00 53.56 81 GLU A C 1
ATOM 629 O O . GLU A 1 81 ? -16.458 -8.944 3.718 1.00 53.56 81 GLU A O 1
ATOM 634 N N . ARG A 1 82 ? -16.471 -9.617 1.560 1.00 48.38 82 ARG A N 1
ATOM 635 C CA . ARG A 1 82 ? -17.432 -8.614 1.061 1.00 48.38 82 ARG A CA 1
ATOM 636 C C . ARG A 1 82 ? -18.581 -8.436 2.065 1.00 48.38 82 ARG A C 1
ATOM 638 O O . ARG A 1 82 ? -19.336 -9.382 2.272 1.00 48.38 82 ARG A O 1
ATOM 645 N N . SER A 1 83 ? -18.699 -7.240 2.643 1.00 44.81 83 SER A N 1
ATOM 646 C CA . SER A 1 83 ? -19.910 -6.791 3.337 1.00 44.81 83 SER A CA 1
ATOM 647 C C . SER A 1 83 ? -21.088 -6.740 2.374 1.00 44.81 83 SER A C 1
ATOM 649 O O . SER A 1 83 ? -20.858 -6.235 1.246 1.00 44.81 83 SER A O 1
#